Protein AF-A0A2J6JB89-F1 (afdb_monomer_lite)

Radius of gyration: 25.72 Å; chains: 1; bounding box: 44×44×99 Å

Structure (mmCIF, N/CA/C/O backbone):
data_AF-A0A2J6JB89-F1
#
_entry.id   AF-A0A2J6JB89-F1
#
loop_
_atom_site.group_PDB
_atom_site.id
_atom_site.type_symbol
_atom_site.label_atom_id
_atom_site.label_alt_id
_atom_site.label_comp_id
_atom_site.label_asym_id
_atom_site.label_entity_id
_atom_site.label_seq_id
_atom_site.pdbx_PDB_ins_code
_atom_site.Cartn_x
_atom_site.Cartn_y
_atom_site.Cartn_z
_atom_site.occupancy
_atom_site.B_iso_or_equiv
_atom_site.auth_seq_id
_atom_site.auth_comp_id
_atom_site.auth_asym_id
_atom_site.auth_atom_id
_atom_site.pdbx_PDB_model_num
ATOM 1 N N . MET A 1 1 ? -23.527 8.565 82.692 1.00 43.50 1 MET A N 1
ATOM 2 C CA . MET A 1 1 ? -24.378 8.962 81.546 1.00 43.50 1 MET A CA 1
ATOM 3 C C . MET A 1 1 ? -23.578 8.776 80.261 1.00 43.50 1 MET A C 1
ATOM 5 O O . MET A 1 1 ? -22.418 9.156 80.230 1.00 43.50 1 MET A O 1
ATOM 9 N N . ARG A 1 2 ? -24.158 8.087 79.268 1.00 38.59 2 ARG A N 1
ATOM 10 C CA . ARG A 1 2 ? -23.516 7.632 78.019 1.00 38.59 2 ARG A CA 1
ATOM 11 C C . ARG A 1 2 ? -23.224 8.801 77.065 1.00 38.59 2 ARG A C 1
ATOM 13 O O . ARG A 1 2 ? -24.160 9.485 76.669 1.00 38.59 2 ARG A O 1
ATOM 20 N N . PHE A 1 3 ? -21.976 8.949 76.624 1.00 41.59 3 PHE A N 1
ATOM 21 C CA . PHE A 1 3 ? -21.633 9.698 75.409 1.00 41.59 3 PHE A CA 1
ATOM 22 C C . PHE A 1 3 ? -21.836 8.788 74.186 1.00 41.59 3 PHE A C 1
ATOM 24 O O . PHE A 1 3 ? -21.334 7.665 74.163 1.00 41.59 3 PHE A O 1
ATOM 31 N N . ARG A 1 4 ? -22.594 9.244 73.180 1.00 41.22 4 ARG A N 1
ATOM 32 C CA . ARG A 1 4 ? -22.685 8.588 71.862 1.00 41.22 4 ARG A CA 1
ATOM 33 C C . ARG A 1 4 ? -21.705 9.287 70.916 1.00 41.22 4 ARG A C 1
ATOM 35 O O . ARG A 1 4 ? -21.778 10.513 70.834 1.00 41.22 4 ARG A O 1
ATOM 42 N N . PRO A 1 5 ? -20.837 8.573 70.182 1.00 41.75 5 PRO A N 1
ATOM 43 C CA . PRO A 1 5 ? -20.098 9.195 69.100 1.00 41.75 5 PRO A CA 1
ATOM 44 C C . PRO A 1 5 ? -21.036 9.368 67.900 1.00 41.75 5 PRO A C 1
ATOM 46 O O . PRO A 1 5 ? -21.748 8.443 67.503 1.00 41.75 5 PRO A O 1
ATOM 49 N N . VAL A 1 6 ? -21.057 10.576 67.344 1.00 52.16 6 VAL A N 1
ATOM 50 C CA . VAL A 1 6 ? -21.658 10.861 66.040 1.00 52.16 6 VAL A CA 1
ATOM 51 C C . VAL A 1 6 ? -20.657 10.395 64.986 1.00 52.16 6 VAL A C 1
ATOM 53 O O . VAL A 1 6 ? -19.554 10.928 64.900 1.00 52.16 6 VAL A O 1
ATOM 56 N N . PHE A 1 7 ? -21.027 9.389 64.196 1.00 47.00 7 PHE A N 1
ATOM 57 C CA . PHE A 1 7 ? -20.280 9.011 62.999 1.00 47.00 7 PHE A CA 1
ATOM 58 C C . PHE A 1 7 ? -20.548 10.047 61.898 1.00 47.00 7 PHE A C 1
ATOM 60 O O . PHE A 1 7 ? -21.617 10.052 61.292 1.00 47.00 7 PHE A O 1
ATOM 67 N N . LEU A 1 8 ? -19.573 10.919 61.625 1.00 53.31 8 LEU A N 1
ATOM 68 C CA . LEU A 1 8 ? -19.458 11.604 60.337 1.00 53.31 8 LEU A CA 1
ATOM 69 C C . LEU A 1 8 ? -18.617 10.719 59.408 1.00 53.31 8 LEU A C 1
ATOM 71 O O . LEU A 1 8 ? -17.393 10.740 59.468 1.00 53.31 8 LEU A O 1
ATOM 75 N N . SER A 1 9 ? -19.260 9.938 58.542 1.00 54.97 9 SER A N 1
ATOM 76 C CA . SER A 1 9 ? -18.557 9.174 57.498 1.00 54.97 9 SER A CA 1
ATOM 77 C C . SER A 1 9 ? -19.343 9.109 56.185 1.00 54.97 9 SER A C 1
ATOM 79 O O . SER A 1 9 ? -19.436 8.056 55.566 1.00 54.97 9 SER A O 1
ATOM 81 N N . ALA A 1 10 ? -19.929 10.230 55.755 1.00 53.25 10 ALA A N 1
ATOM 82 C CA . ALA A 1 10 ? -20.624 10.317 54.463 1.00 53.25 10 ALA A CA 1
ATOM 83 C C . ALA A 1 10 ? -19.811 11.034 53.359 1.00 53.25 10 ALA A C 1
ATOM 85 O O . ALA A 1 10 ? -20.134 10.903 52.184 1.00 53.25 10 ALA A O 1
ATOM 86 N N . GLY A 1 11 ? -18.745 11.773 53.700 1.00 50.66 11 GLY A N 1
ATOM 87 C CA . GLY A 1 11 ? -18.043 12.646 52.741 1.00 50.66 11 GLY A CA 1
ATOM 88 C C . GLY A 1 11 ? -16.982 11.970 51.861 1.00 50.66 11 GLY A C 1
ATOM 89 O O . GLY A 1 11 ? -16.756 12.401 50.734 1.00 50.66 11 GLY A O 1
ATOM 90 N N . ALA A 1 12 ? -16.340 10.900 52.339 1.00 53.84 12 ALA A N 1
ATOM 91 C CA . ALA A 1 12 ? -15.197 10.293 51.644 1.00 53.84 12 ALA A CA 1
ATOM 92 C C . ALA A 1 12 ? -15.599 9.394 50.457 1.00 53.84 12 ALA A C 1
ATOM 94 O O . ALA A 1 12 ? -14.854 9.286 49.486 1.00 53.84 12 ALA A O 1
ATOM 95 N N . GLY A 1 13 ? -16.788 8.780 50.502 1.00 51.56 13 GLY A N 1
ATOM 96 C CA . GLY A 1 13 ? -17.263 7.884 49.440 1.00 51.56 13 GLY A CA 1
ATOM 97 C C . GLY A 1 13 ? -17.644 8.615 48.150 1.00 51.56 13 GLY A C 1
ATOM 98 O O . GLY A 1 13 ? -17.376 8.119 47.060 1.00 51.56 13 GLY A O 1
ATOM 99 N N . LEU A 1 14 ? -18.212 9.821 48.262 1.00 53.75 14 LEU A N 1
ATOM 100 C CA . LEU A 1 14 ? -18.663 10.606 47.108 1.00 53.75 14 LEU A CA 1
ATOM 101 C C . LEU A 1 14 ? -17.482 11.195 46.318 1.00 53.75 14 LEU A C 1
ATOM 103 O O . LEU A 1 14 ? -17.494 11.190 45.091 1.00 53.75 14 LEU A O 1
ATOM 107 N N . LEU A 1 15 ? -16.431 11.637 47.016 1.00 54.22 15 LEU A N 1
ATOM 108 C CA . LEU A 1 15 ? -15.194 12.126 46.399 1.00 54.22 15 LEU A CA 1
ATOM 109 C C . LEU A 1 15 ? -14.398 11.000 45.723 1.00 54.22 15 LEU A C 1
ATOM 111 O O . LEU A 1 15 ? -13.872 11.212 44.636 1.00 54.22 15 LEU A O 1
ATOM 115 N N . ALA A 1 16 ? -14.360 9.797 46.307 1.00 54.88 16 ALA A N 1
ATOM 116 C CA . ALA A 1 16 ? -13.713 8.634 45.693 1.00 54.88 16 ALA A CA 1
ATOM 117 C C . ALA A 1 16 ? -14.452 8.134 44.433 1.00 54.88 16 ALA A C 1
ATOM 119 O O . ALA A 1 16 ? -13.808 7.779 43.447 1.00 54.88 16 ALA A O 1
ATOM 120 N N . LEU A 1 17 ? -15.792 8.168 44.430 1.00 53.75 17 LEU A N 1
ATOM 121 C CA . LEU A 1 17 ? -16.614 7.845 43.254 1.00 53.75 17 LEU A CA 1
ATOM 122 C C . LEU A 1 17 ? -16.445 8.873 42.126 1.00 53.75 17 LEU A C 1
ATOM 124 O O . LEU A 1 17 ? -16.346 8.490 40.962 1.00 53.75 17 LEU A O 1
ATOM 128 N N . LEU A 1 18 ? -16.345 10.163 42.459 1.00 54.06 18 LEU A N 1
ATOM 129 C CA . LEU A 1 18 ? -16.055 11.217 41.482 1.00 54.06 18 LEU A CA 1
ATOM 130 C C . LEU A 1 18 ? -14.631 11.103 40.908 1.00 54.06 18 LEU A C 1
ATOM 132 O O . LEU A 1 18 ? -14.436 11.390 39.732 1.00 54.06 18 LEU A O 1
ATOM 136 N N . PHE A 1 19 ? -13.657 10.623 41.690 1.00 52.22 19 PHE A N 1
ATOM 137 C CA . PHE A 1 19 ? -12.281 10.390 41.227 1.00 52.22 19 PHE A CA 1
ATOM 138 C C . PHE A 1 19 ? -12.137 9.145 40.332 1.00 52.22 19 PHE A C 1
ATOM 140 O O . PHE A 1 19 ? -11.305 9.121 39.430 1.00 52.22 19 PHE A O 1
ATOM 147 N N . TRP A 1 20 ? -12.951 8.107 40.545 1.00 53.72 20 TRP A N 1
ATOM 148 C CA . TRP A 1 20 ? -13.012 6.948 39.643 1.00 53.72 20 TRP A CA 1
ATOM 149 C C . TRP A 1 20 ? -13.778 7.250 38.349 1.00 53.72 20 TRP A C 1
ATOM 151 O O . TRP A 1 20 ? -13.423 6.733 37.291 1.00 53.72 20 TRP A O 1
ATOM 161 N N . ALA A 1 21 ? -14.783 8.129 38.404 1.00 50.59 21 ALA A N 1
ATOM 162 C CA . ALA A 1 21 ? -15.533 8.554 37.225 1.00 50.59 21 ALA A CA 1
ATOM 163 C C . ALA A 1 21 ? -14.693 9.397 36.245 1.00 50.59 21 ALA A C 1
ATOM 165 O O . ALA A 1 21 ? -14.927 9.335 35.040 1.00 50.59 21 ALA A O 1
ATOM 166 N N . THR A 1 22 ? -13.691 10.146 36.723 1.00 51.06 22 THR A N 1
ATOM 167 C CA . THR A 1 22 ? -12.813 10.965 35.865 1.00 51.06 22 THR A CA 1
ATOM 168 C C . THR A 1 22 ? -11.673 10.179 35.213 1.00 51.06 22 THR A C 1
ATOM 170 O O . THR A 1 22 ? -11.204 10.570 34.148 1.00 51.06 22 THR A O 1
ATOM 173 N N . LEU A 1 23 ? -11.252 9.047 35.790 1.00 50.09 23 LEU A N 1
ATOM 174 C CA . LEU A 1 23 ? -10.254 8.146 35.190 1.00 50.09 23 LEU A CA 1
ATOM 175 C C . LEU A 1 23 ? -10.839 7.242 34.091 1.00 50.09 23 LEU A C 1
ATOM 177 O O . LEU A 1 23 ? -10.094 6.717 33.267 1.00 50.09 23 LEU A O 1
ATOM 181 N N . ALA A 1 24 ? -12.162 7.072 34.052 1.00 52.06 24 ALA A N 1
ATOM 182 C CA . ALA A 1 24 ? -12.837 6.134 33.156 1.00 52.06 24 ALA A CA 1
ATOM 183 C C . ALA A 1 24 ? -13.149 6.685 31.750 1.00 52.06 24 ALA A C 1
ATOM 185 O O . ALA A 1 24 ? -13.781 5.988 30.960 1.00 52.06 24 ALA A O 1
ATOM 186 N N . PHE A 1 25 ? -12.730 7.908 31.407 1.00 50.50 25 PHE A N 1
ATOM 187 C CA . PHE A 1 25 ? -13.089 8.516 30.120 1.00 50.50 25 PHE A CA 1
ATOM 188 C C . PHE A 1 25 ? -11.959 9.327 29.477 1.00 50.50 25 PHE A C 1
ATOM 190 O O . PHE A 1 25 ? -12.177 10.393 28.912 1.00 50.50 25 PHE A O 1
ATOM 197 N N . ALA A 1 26 ? -10.742 8.786 29.459 1.00 53.00 26 ALA A N 1
ATOM 198 C CA . ALA A 1 26 ? -9.871 9.058 28.319 1.00 53.00 26 ALA A CA 1
ATOM 199 C C . ALA A 1 26 ? -10.351 8.171 27.160 1.00 53.00 26 ALA A C 1
ATOM 201 O O . ALA A 1 26 ? -9.738 7.152 26.847 1.00 53.00 26 ALA A O 1
ATOM 202 N N . ALA A 1 27 ? -11.500 8.506 26.563 1.00 56.59 27 ALA A N 1
ATOM 203 C CA . ALA A 1 27 ? -11.839 7.948 25.263 1.00 56.59 27 ALA A CA 1
ATOM 204 C C . ALA A 1 27 ? -10.676 8.321 24.339 1.00 56.59 27 ALA A C 1
ATOM 206 O O . ALA A 1 27 ? -10.422 9.508 24.127 1.00 56.59 27 ALA A O 1
ATOM 207 N N . ALA A 1 28 ? -9.910 7.323 23.888 1.00 62.38 28 ALA A N 1
ATOM 208 C CA . ALA A 1 28 ? -8.820 7.560 22.956 1.00 62.38 28 ALA A CA 1
ATOM 209 C C . ALA A 1 28 ? -9.386 8.374 21.789 1.00 62.38 28 ALA A C 1
ATOM 211 O O . ALA A 1 28 ? -10.411 7.996 21.214 1.00 62.38 28 ALA A O 1
ATOM 212 N N . VAL A 1 29 ? -8.763 9.518 21.501 1.00 67.31 29 VAL A N 1
ATOM 213 C CA . VAL A 1 29 ? -9.166 10.361 20.375 1.00 67.31 29 VAL A CA 1
ATOM 214 C C . VAL A 1 29 ? -9.205 9.464 19.134 1.00 67.31 29 VAL A C 1
ATOM 216 O O . VAL A 1 29 ? -8.254 8.702 18.936 1.00 67.31 29 VAL A O 1
ATOM 219 N N . PRO A 1 30 ? -10.284 9.491 18.328 1.00 77.31 30 PRO A N 1
ATOM 220 C CA . PRO A 1 30 ? -10.353 8.699 17.111 1.00 77.31 30 PRO A CA 1
ATOM 221 C C . PRO A 1 30 ? -9.126 8.996 16.248 1.00 77.31 30 PRO A C 1
ATOM 223 O O . PRO A 1 30 ? -8.957 10.111 15.758 1.00 77.31 30 PRO A O 1
ATOM 226 N N . GLN A 1 31 ? -8.252 8.006 16.111 1.00 88.56 31 GLN A N 1
ATOM 227 C CA . GLN A 1 31 ? -6.991 8.119 15.393 1.00 88.56 31 GLN A CA 1
ATOM 228 C C . GLN A 1 31 ? -6.834 6.918 14.469 1.00 88.56 31 GLN A C 1
ATOM 230 O O . GLN A 1 31 ? -7.261 5.808 14.797 1.00 88.56 31 GLN A O 1
ATOM 235 N N . ALA A 1 32 ? -6.192 7.149 13.332 1.00 95.00 32 ALA A N 1
ATOM 236 C CA . ALA A 1 32 ? -5.719 6.101 12.450 1.00 95.00 32 ALA A CA 1
ATOM 237 C C . ALA A 1 32 ? -4.196 6.164 12.384 1.00 95.00 32 ALA A C 1
ATOM 239 O O . ALA A 1 32 ? -3.631 7.243 12.214 1.00 95.00 32 ALA A O 1
ATOM 240 N N . ASN A 1 33 ? -3.545 5.009 12.491 1.00 96.81 33 ASN A N 1
ATOM 241 C CA . ASN A 1 33 ? -2.124 4.898 12.182 1.00 96.81 33 ASN A CA 1
ATOM 242 C C . ASN A 1 33 ? -1.976 4.507 10.708 1.00 96.81 33 ASN A C 1
ATOM 244 O O . ASN A 1 33 ? -2.622 3.560 10.259 1.00 96.81 33 ASN A O 1
ATOM 248 N N . VAL A 1 34 ? -1.134 5.221 9.965 1.00 98.12 34 VAL A N 1
ATOM 249 C CA . VAL A 1 34 ? -0.876 4.954 8.544 1.00 98.12 34 VAL A CA 1
ATOM 250 C C . VAL A 1 34 ? 0.560 4.462 8.405 1.00 98.12 34 VAL A C 1
ATOM 252 O O . VAL A 1 34 ? 1.490 5.168 8.793 1.00 98.12 34 VAL A O 1
ATOM 255 N N . PHE A 1 35 ? 0.736 3.248 7.891 1.00 98.25 35 PHE A N 1
ATOM 256 C CA . PHE A 1 35 ? 2.049 2.651 7.653 1.00 98.25 35 PHE A CA 1
ATOM 257 C C . PHE A 1 35 ? 2.385 2.708 6.171 1.00 98.25 35 PHE A C 1
ATOM 259 O O . PHE A 1 35 ? 1.584 2.253 5.362 1.00 98.25 35 PHE A O 1
ATOM 266 N N . ALA A 1 36 ? 3.580 3.200 5.846 1.00 98.06 36 ALA A N 1
ATOM 267 C CA . ALA A 1 36 ? 4.082 3.262 4.481 1.00 98.06 36 ALA A CA 1
ATOM 268 C C . ALA A 1 36 ? 5.163 2.201 4.245 1.00 98.06 36 ALA A C 1
ATOM 270 O O . ALA A 1 36 ? 6.146 2.115 4.985 1.00 98.06 36 ALA A O 1
ATOM 271 N N . TYR A 1 37 ? 4.984 1.414 3.188 1.00 98.44 37 TYR A N 1
ATOM 272 C CA . TYR A 1 37 ? 5.920 0.398 2.713 1.00 98.44 37 TYR A CA 1
ATOM 273 C C . TYR A 1 37 ? 6.321 0.684 1.267 1.00 98.44 37 TYR A C 1
ATOM 275 O O . TYR A 1 37 ? 5.685 1.479 0.585 1.00 98.44 37 TYR A O 1
ATOM 283 N N . HIS A 1 38 ? 7.388 0.043 0.791 1.00 97.81 38 HIS A N 1
ATOM 284 C CA . HIS A 1 38 ? 7.830 0.163 -0.604 1.00 97.81 38 HIS A CA 1
ATOM 285 C C . HIS A 1 38 ? 8.100 -1.229 -1.192 1.00 97.81 38 HIS A C 1
ATOM 287 O O . HIS A 1 38 ? 7.401 -1.677 -2.097 1.00 97.81 38 HIS A O 1
ATOM 293 N N . ARG A 1 39 ? 9.094 -1.959 -0.662 1.00 98.12 39 ARG A N 1
ATOM 294 C CA . ARG A 1 39 ? 9.485 -3.294 -1.155 1.00 98.12 39 ARG A CA 1
ATOM 295 C C . ARG A 1 39 ? 9.295 -4.386 -0.109 1.00 98.12 39 ARG A C 1
ATOM 297 O O . ARG A 1 39 ? 9.408 -4.136 1.089 1.00 98.12 39 ARG A O 1
ATOM 304 N N . PHE A 1 40 ? 9.083 -5.609 -0.592 1.00 98.19 40 PHE A N 1
ATOM 305 C CA . PHE A 1 40 ? 8.846 -6.794 0.231 1.00 98.19 40 PHE A CA 1
ATOM 306 C C . PHE A 1 40 ? 9.793 -7.930 -0.166 1.00 98.19 40 PHE A C 1
ATOM 308 O O . PHE A 1 40 ? 9.756 -8.415 -1.296 1.00 98.19 40 PHE A O 1
ATOM 315 N N . GLY A 1 41 ? 10.648 -8.365 0.758 1.00 97.00 41 GLY A N 1
ATOM 316 C CA . GLY A 1 41 ? 11.593 -9.465 0.535 1.00 97.00 41 GLY A CA 1
ATOM 317 C C . GLY A 1 41 ? 12.723 -9.167 -0.460 1.00 97.00 41 GLY A C 1
ATOM 318 O O . GLY A 1 41 ? 13.407 -10.087 -0.900 1.00 97.00 41 GLY A O 1
ATOM 319 N N . ASP A 1 42 ? 12.954 -7.904 -0.814 1.00 94.38 42 ASP A N 1
ATOM 320 C CA . ASP A 1 42 ? 14.005 -7.477 -1.734 1.00 94.38 42 ASP A CA 1
ATOM 321 C C . ASP A 1 42 ? 15.245 -6.973 -0.979 1.00 94.38 42 ASP A C 1
ATOM 323 O O . ASP A 1 42 ? 15.483 -5.771 -0.829 1.00 94.38 42 ASP A O 1
ATOM 327 N N . ALA A 1 43 ? 16.067 -7.915 -0.509 1.00 92.12 43 ALA A N 1
ATOM 328 C CA . ALA A 1 43 ? 17.259 -7.638 0.301 1.00 92.12 43 ALA A CA 1
ATOM 329 C C . ALA A 1 43 ? 18.326 -6.769 -0.400 1.00 92.12 43 ALA A C 1
ATOM 331 O O . ALA A 1 43 ? 19.253 -6.291 0.251 1.00 92.12 43 ALA A O 1
ATOM 332 N N . ARG A 1 44 ? 18.205 -6.534 -1.714 1.00 93.31 44 ARG A N 1
ATOM 333 C CA . ARG A 1 44 ? 19.101 -5.642 -2.468 1.00 93.31 44 ARG A CA 1
ATOM 334 C C . ARG A 1 44 ? 18.911 -4.168 -2.090 1.00 93.31 44 ARG A C 1
ATOM 336 O O . ARG A 1 44 ? 19.824 -3.379 -2.311 1.00 93.31 44 ARG A O 1
ATOM 343 N N . TYR A 1 45 ? 17.754 -3.804 -1.527 1.00 92.62 45 TYR A N 1
ATOM 344 C CA . TYR A 1 45 ? 17.376 -2.425 -1.192 1.00 92.62 45 TYR A CA 1
ATOM 345 C C . TYR A 1 45 ? 16.956 -2.293 0.284 1.00 92.62 45 TYR A C 1
ATOM 347 O O . TYR A 1 45 ? 15.792 -2.032 0.575 1.00 92.62 45 TYR A O 1
ATOM 355 N N . PRO A 1 46 ? 17.877 -2.474 1.246 1.00 89.88 46 PRO A N 1
ATOM 356 C CA . PRO A 1 46 ? 17.532 -2.628 2.662 1.00 89.88 46 PRO A CA 1
ATOM 357 C C . PRO A 1 46 ? 16.868 -1.399 3.302 1.00 89.88 46 PRO A C 1
ATOM 359 O O . PRO A 1 46 ? 16.114 -1.556 4.253 1.00 89.88 46 PRO A O 1
ATOM 362 N N . SER A 1 47 ? 17.117 -0.186 2.799 1.00 92.06 47 SER A N 1
ATOM 363 C CA . SER A 1 47 ? 16.543 1.047 3.358 1.00 92.06 47 SER A CA 1
ATOM 364 C C . SER A 1 47 ? 15.054 1.235 3.057 1.00 92.06 47 SER A C 1
ATOM 366 O O . SER A 1 47 ? 14.384 1.962 3.781 1.00 92.06 47 SER A O 1
ATOM 368 N N . THR A 1 48 ? 14.536 0.596 2.005 1.00 93.94 48 THR A N 1
ATOM 369 C CA . THR A 1 48 ? 13.133 0.703 1.563 1.00 93.94 48 THR A CA 1
ATOM 370 C C . THR A 1 48 ? 12.475 -0.671 1.438 1.00 93.94 48 THR A C 1
ATOM 372 O O . THR A 1 48 ? 11.543 -0.869 0.658 1.00 93.94 48 THR A O 1
ATOM 375 N N . ASN A 1 49 ? 12.963 -1.647 2.203 1.00 97.31 49 ASN A N 1
ATOM 376 C CA . ASN A 1 49 ? 12.493 -3.023 2.156 1.00 97.31 49 ASN A CA 1
ATOM 377 C C . ASN A 1 49 ? 12.104 -3.542 3.540 1.00 97.31 49 ASN A C 1
ATOM 379 O O . ASN A 1 49 ? 12.795 -3.294 4.524 1.00 97.31 49 ASN A O 1
ATOM 383 N N . ILE A 1 50 ? 11.054 -4.361 3.581 1.00 98.12 50 ILE A N 1
ATOM 384 C CA . ILE A 1 50 ? 10.703 -5.184 4.737 1.00 98.12 50 ILE A CA 1
ATOM 385 C C . ILE A 1 50 ? 10.883 -6.674 4.414 1.00 98.12 50 ILE A C 1
ATOM 387 O O . ILE A 1 50 ? 10.604 -7.124 3.301 1.00 98.12 50 ILE A O 1
ATOM 391 N N . GLY A 1 51 ? 11.377 -7.457 5.378 1.00 98.19 51 GLY A N 1
ATOM 392 C CA . GLY A 1 51 ? 11.387 -8.921 5.282 1.00 98.19 51 GLY A CA 1
ATOM 393 C C . GLY A 1 51 ? 9.961 -9.478 5.265 1.00 98.19 51 GLY A C 1
ATOM 394 O O . GLY A 1 51 ? 9.081 -8.935 5.928 1.00 98.19 51 GLY A O 1
ATOM 395 N N . LEU A 1 52 ? 9.709 -10.542 4.497 1.00 98.38 52 LEU A N 1
ATOM 396 C CA . LEU A 1 52 ? 8.362 -11.125 4.404 1.00 98.38 52 LEU A CA 1
ATOM 397 C C . LEU A 1 52 ? 7.897 -11.729 5.734 1.00 98.38 52 LEU A C 1
ATOM 399 O O . LEU A 1 52 ? 6.729 -11.603 6.078 1.00 98.38 52 LEU A O 1
ATOM 403 N N . ASP A 1 53 ? 8.820 -12.311 6.493 1.00 98.31 53 ASP A N 1
ATOM 404 C CA . ASP A 1 53 ? 8.622 -12.815 7.853 1.00 98.31 53 ASP A CA 1
ATOM 405 C C . ASP A 1 53 ? 8.255 -11.693 8.838 1.00 98.31 53 ASP A C 1
ATOM 407 O O . ASP A 1 53 ? 7.339 -11.828 9.654 1.00 98.31 53 ASP A O 1
ATOM 411 N N . VAL A 1 54 ? 8.931 -10.547 8.728 1.00 98.38 54 VAL A N 1
ATOM 412 C CA . VAL A 1 54 ? 8.639 -9.364 9.545 1.00 98.38 54 VAL A CA 1
ATOM 413 C C . VAL A 1 54 ? 7.280 -8.779 9.171 1.00 98.38 54 VAL A C 1
ATOM 415 O O . VAL A 1 54 ? 6.491 -8.457 10.057 1.00 98.38 54 VAL A O 1
ATOM 418 N N . PHE A 1 55 ? 6.977 -8.663 7.876 1.00 98.62 55 PHE A N 1
ATOM 419 C CA . PHE A 1 55 ? 5.682 -8.170 7.417 1.00 98.62 55 PHE A CA 1
ATOM 420 C C . PHE A 1 55 ? 4.542 -9.099 7.853 1.00 98.62 55 PHE A C 1
ATOM 422 O O . PHE A 1 55 ? 3.564 -8.632 8.425 1.00 98.62 55 PHE A O 1
ATOM 429 N N . GLU A 1 56 ? 4.692 -10.414 7.688 1.00 98.81 56 GLU A N 1
ATOM 430 C CA . GLU A 1 56 ? 3.742 -11.413 8.194 1.00 98.81 56 GLU A CA 1
ATOM 431 C C . GLU A 1 56 ? 3.519 -11.272 9.706 1.00 98.81 56 GLU A C 1
ATOM 433 O O . GLU A 1 56 ? 2.373 -11.265 10.156 1.00 98.81 56 GLU A O 1
ATOM 438 N N . SER A 1 57 ? 4.590 -11.073 10.479 1.00 98.75 57 SER A N 1
ATOM 439 C CA . SER A 1 57 ? 4.503 -10.843 11.926 1.00 98.75 57 SER A CA 1
ATOM 440 C C . SER A 1 57 ? 3.753 -9.550 12.271 1.00 98.75 57 SER A C 1
ATOM 442 O O . SER A 1 57 ? 3.002 -9.516 13.245 1.00 98.75 57 SER A O 1
ATOM 444 N N . GLN A 1 58 ? 3.904 -8.489 11.469 1.00 98.62 58 GLN A N 1
ATOM 445 C CA . GLN A 1 58 ? 3.130 -7.254 11.633 1.00 98.62 58 GLN A CA 1
ATOM 446 C C . GLN A 1 58 ? 1.642 -7.484 11.358 1.00 98.62 58 GLN A C 1
ATOM 448 O O . GLN A 1 58 ? 0.810 -7.041 12.147 1.00 98.62 58 GLN A O 1
ATOM 453 N N . LEU A 1 59 ? 1.291 -8.208 10.291 1.00 98.75 59 LEU A N 1
ATOM 454 C CA . LEU A 1 59 ? -0.108 -8.535 10.000 1.00 98.75 59 LEU A CA 1
ATOM 455 C C . LEU A 1 59 ? -0.718 -9.413 11.101 1.00 98.75 59 LEU A C 1
ATOM 457 O O . LEU A 1 59 ? -1.841 -9.156 11.531 1.00 98.75 59 LEU A O 1
ATOM 461 N N . GLN A 1 60 ? 0.037 -10.386 11.616 1.00 98.75 60 GLN A N 1
ATOM 462 C CA . GLN A 1 60 ? -0.392 -11.207 12.748 1.00 98.75 60 GLN A CA 1
ATOM 463 C C . GLN A 1 60 ? -0.623 -10.361 14.005 1.00 98.75 60 GLN A C 1
ATOM 465 O O . GLN A 1 60 ? -1.636 -10.521 14.677 1.00 98.75 60 GLN A O 1
ATOM 470 N N . TYR A 1 61 ? 0.262 -9.405 14.292 1.00 98.56 61 TYR A N 1
ATOM 471 C CA . TYR A 1 61 ? 0.082 -8.482 15.412 1.00 98.56 61 TYR A CA 1
ATOM 472 C C . TYR A 1 61 ? -1.199 -7.643 15.276 1.00 98.56 61 TYR A C 1
ATOM 474 O O . TYR A 1 61 ? -1.928 -7.457 16.254 1.00 98.56 61 TYR A O 1
ATOM 482 N N . LEU A 1 62 ? -1.506 -7.154 14.068 1.00 98.38 62 LEU A N 1
ATOM 483 C CA . LEU A 1 62 ? -2.763 -6.445 13.806 1.00 98.38 62 LEU A CA 1
ATOM 484 C C . LEU A 1 62 ? -3.980 -7.356 14.027 1.00 98.38 62 LEU A C 1
ATOM 486 O O . 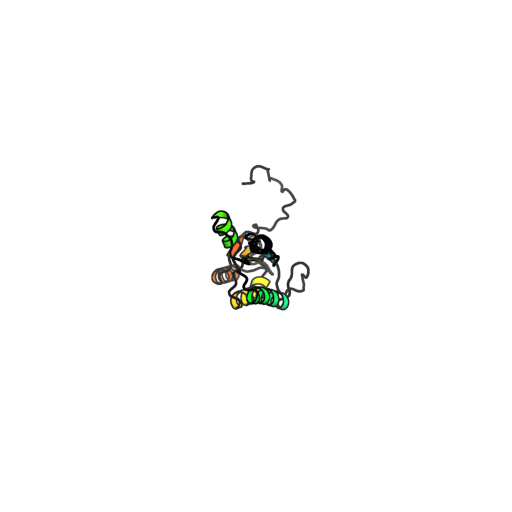LEU A 1 62 ? -4.981 -6.916 14.598 1.00 98.38 62 LEU A O 1
ATOM 490 N N . HIS A 1 63 ? -3.871 -8.621 13.626 1.00 98.12 63 HIS A N 1
ATOM 491 C CA . HIS A 1 63 ? -4.919 -9.622 13.792 1.00 98.12 63 HIS A CA 1
ATOM 492 C C . HIS A 1 63 ? -5.189 -9.916 15.268 1.00 98.12 63 HIS A C 1
ATOM 494 O O . HIS A 1 63 ? -6.300 -9.693 15.746 1.00 98.12 63 HIS A O 1
ATOM 500 N N . ASP A 1 64 ? -4.157 -10.314 16.011 1.00 98.31 64 ASP A N 1
ATOM 501 C CA . ASP A 1 64 ? -4.254 -10.667 17.432 1.00 98.31 64 ASP A CA 1
ATOM 502 C C . ASP A 1 64 ? -4.671 -9.465 18.292 1.00 98.31 64 ASP A C 1
ATOM 504 O O . ASP A 1 64 ? -5.347 -9.596 19.315 1.00 98.31 64 ASP A O 1
ATOM 508 N N . GLY A 1 65 ? -4.283 -8.263 17.861 1.00 96.94 65 GLY A N 1
ATOM 509 C CA . GLY A 1 65 ? -4.633 -7.004 18.496 1.00 96.94 65 GLY A CA 1
ATOM 510 C C . GLY A 1 65 ? -6.035 -6.484 18.168 1.00 96.94 65 GLY A C 1
ATOM 511 O O . GLY A 1 65 ? -6.368 -5.393 18.635 1.00 96.94 65 GLY A O 1
ATOM 512 N N . ASN A 1 66 ? -6.859 -7.203 17.397 1.00 95.44 66 ASN A N 1
ATOM 513 C CA . ASN A 1 66 ? -8.185 -6.751 16.950 1.00 95.44 66 ASN A CA 1
ATOM 514 C C . ASN A 1 66 ? -8.153 -5.341 16.325 1.00 95.44 66 ASN A C 1
ATOM 516 O O . ASN A 1 66 ? -8.989 -4.486 16.638 1.00 95.44 66 ASN A O 1
ATOM 520 N N . TYR A 1 67 ? -7.144 -5.062 15.498 1.00 97.38 67 TYR A N 1
ATOM 521 C CA . TYR A 1 67 ? -7.071 -3.810 14.750 1.00 97.38 67 TYR A CA 1
ATOM 522 C C . TYR A 1 67 ? -8.079 -3.816 13.599 1.00 97.38 67 TYR A C 1
ATOM 524 O O . TYR A 1 67 ? -8.335 -4.849 12.980 1.00 97.38 67 TYR A O 1
ATOM 532 N N . THR A 1 68 ? -8.626 -2.641 13.284 1.00 97.38 68 THR A N 1
ATOM 533 C CA . THR A 1 68 ? -9.498 -2.475 12.115 1.00 97.38 68 THR A CA 1
ATOM 534 C C . THR A 1 68 ? -8.669 -1.929 10.962 1.00 97.38 68 THR A C 1
ATOM 536 O O . THR A 1 68 ? -8.322 -0.747 10.954 1.00 97.38 68 THR A O 1
ATOM 539 N N . VAL A 1 69 ? -8.337 -2.790 10.000 1.00 98.19 69 VAL A N 1
ATOM 540 C CA . VAL A 1 69 ? -7.571 -2.395 8.812 1.00 98.19 69 VAL A CA 1
ATOM 541 C C . VAL A 1 69 ? -8.524 -1.870 7.739 1.00 98.19 69 VAL A C 1
ATOM 543 O O . VAL A 1 69 ? -9.472 -2.556 7.362 1.00 98.19 69 VAL A O 1
ATOM 546 N N . LEU A 1 70 ? -8.281 -0.650 7.265 1.00 98.25 70 LEU A N 1
ATOM 547 C CA . LEU A 1 70 ? -9.059 0.035 6.229 1.00 98.25 70 LEU A CA 1
ATOM 548 C C . LEU A 1 70 ? -8.127 0.496 5.101 1.00 98.25 70 LEU A C 1
ATOM 550 O O . LEU A 1 70 ? -6.939 0.727 5.338 1.00 98.25 70 LEU A O 1
ATOM 554 N N . SER A 1 71 ? -8.661 0.683 3.889 1.00 98.38 71 SER A N 1
ATOM 555 C CA . SER A 1 71 ? -7.934 1.458 2.877 1.00 98.38 71 SER A CA 1
ATOM 556 C C . SER A 1 71 ? -7.777 2.904 3.353 1.00 98.38 71 SER A C 1
ATOM 558 O O . SER A 1 71 ? -8.583 3.412 4.145 1.00 98.38 71 SER A O 1
ATOM 560 N N . LEU A 1 72 ? -6.740 3.590 2.876 1.00 98.31 72 LEU A N 1
ATOM 561 C CA . LEU A 1 72 ? -6.554 4.997 3.207 1.00 98.31 72 LEU A CA 1
ATOM 562 C C . LEU A 1 72 ? -7.729 5.845 2.698 1.00 98.31 72 LEU A C 1
ATOM 564 O O . LEU A 1 72 ? -8.191 6.728 3.424 1.00 98.31 72 LEU A O 1
ATOM 568 N N . GLY A 1 73 ? -8.257 5.556 1.505 1.00 97.88 73 GLY A N 1
ATOM 569 C CA . GLY A 1 73 ? -9.428 6.242 0.963 1.00 97.88 73 GLY A CA 1
ATOM 570 C C . GLY A 1 73 ? -10.663 6.111 1.854 1.00 97.88 73 GLY A C 1
ATOM 571 O O . GLY A 1 73 ? -11.359 7.100 2.079 1.00 97.88 73 GLY A O 1
ATOM 572 N N . GLU A 1 74 ? -10.901 4.942 2.454 1.00 97.88 74 GLU A N 1
ATOM 573 C CA . GLU A 1 74 ? -12.002 4.745 3.405 1.00 97.88 74 GLU A CA 1
ATOM 574 C C . GLU A 1 74 ? -11.819 5.576 4.685 1.00 97.88 74 GLU A C 1
ATOM 576 O O . GLU A 1 74 ? -12.779 6.166 5.190 1.00 97.88 74 GLU A O 1
ATOM 581 N N . ILE A 1 75 ? -10.590 5.674 5.199 1.00 97.50 75 ILE A N 1
ATOM 582 C CA . ILE A 1 75 ? -10.273 6.537 6.348 1.00 97.50 75 ILE A CA 1
ATOM 583 C C . ILE A 1 75 ? -10.552 8.002 6.001 1.00 97.50 75 ILE A C 1
ATOM 585 O O . ILE A 1 75 ? -11.247 8.690 6.753 1.00 97.50 75 ILE A O 1
ATOM 589 N N . VAL A 1 76 ? -10.061 8.474 4.853 1.00 96.81 76 VAL A N 1
ATOM 590 C CA . VAL A 1 76 ? -10.281 9.850 4.382 1.00 96.81 76 VAL A CA 1
ATOM 591 C C . VAL A 1 76 ? -11.774 10.133 4.210 1.00 96.81 76 VAL A C 1
ATOM 593 O O . VAL A 1 76 ? -12.260 11.144 4.721 1.00 96.81 76 VAL A O 1
ATOM 596 N N . ARG A 1 77 ? -12.523 9.221 3.578 1.00 97.62 77 ARG A N 1
ATOM 597 C CA . ARG A 1 77 ? -13.975 9.335 3.377 1.00 97.62 77 ARG A CA 1
ATOM 598 C C . ARG A 1 77 ? -14.715 9.514 4.701 1.00 97.62 77 ARG A C 1
ATOM 600 O O . ARG A 1 77 ? -15.523 10.431 4.831 1.00 97.62 77 ARG A O 1
ATOM 607 N N . ARG A 1 78 ? -14.413 8.685 5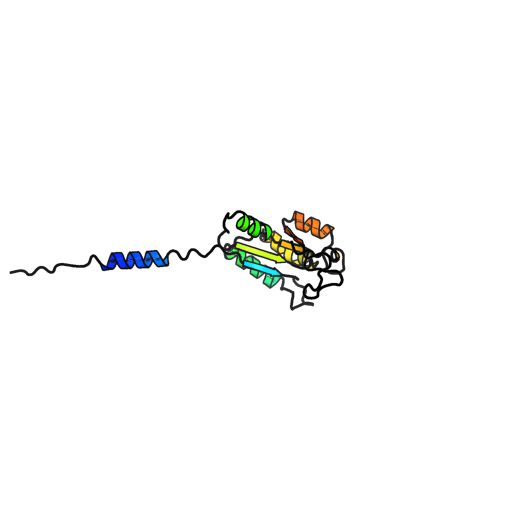.704 1.00 96.50 78 ARG A N 1
ATOM 608 C CA . ARG A 1 78 ? -15.029 8.771 7.041 1.00 96.50 78 ARG A CA 1
ATOM 609 C C . ARG A 1 78 ? -14.726 10.085 7.745 1.00 96.50 78 ARG A C 1
ATOM 611 O O . ARG A 1 78 ? -15.616 10.666 8.366 1.00 96.50 78 ARG A O 1
ATOM 618 N N . LEU A 1 79 ? -13.483 10.559 7.653 1.00 93.94 79 LEU A N 1
ATOM 619 C CA . LEU A 1 79 ? -13.076 11.835 8.242 1.00 93.94 79 LEU A CA 1
ATOM 620 C C . LEU A 1 79 ? -13.809 13.009 7.584 1.00 93.94 79 LEU A C 1
ATOM 622 O O . LEU A 1 79 ? -14.350 13.860 8.289 1.00 93.94 79 LEU A O 1
ATOM 626 N N . GLN A 1 80 ? -13.895 13.022 6.252 1.00 95.56 80 GLN A N 1
ATOM 627 C CA . GLN A 1 80 ? -14.630 14.040 5.495 1.00 95.56 80 GLN A CA 1
ATOM 628 C C . GLN A 1 80 ? -16.131 14.028 5.818 1.00 95.56 80 GLN A C 1
ATOM 630 O O . GLN A 1 80 ? -16.728 15.085 6.022 1.00 95.56 80 GLN A O 1
ATOM 635 N N . ALA A 1 81 ? -16.727 12.838 5.928 1.00 96.69 81 ALA A N 1
ATOM 636 C CA . ALA A 1 81 ? -18.136 12.653 6.267 1.00 96.69 81 ALA A CA 1
ATOM 637 C C . ALA A 1 81 ? -18.449 12.853 7.764 1.00 96.69 81 ALA A C 1
ATOM 639 O O . ALA A 1 81 ? -19.615 12.846 8.153 1.00 96.69 81 ALA A O 1
ATOM 640 N N . LYS A 1 82 ? -17.428 13.056 8.613 1.00 94.19 82 LYS A N 1
ATOM 641 C CA . LYS A 1 82 ? -17.549 13.147 10.081 1.00 94.19 82 LYS A CA 1
ATOM 642 C C . LYS A 1 82 ? -18.202 11.906 10.715 1.00 94.19 82 LYS A C 1
ATOM 644 O O . LYS A 1 82 ? -18.841 12.007 11.758 1.00 94.19 82 LYS A O 1
ATOM 649 N N . GLU A 1 83 ? -18.000 10.733 10.115 1.00 92.31 83 GLU A N 1
ATOM 650 C CA . GLU A 1 83 ? -18.550 9.442 10.571 1.00 92.31 83 GLU A CA 1
ATOM 651 C C . GLU A 1 83 ? -17.741 8.811 11.722 1.00 92.31 83 GLU A C 1
ATOM 653 O O . GLU A 1 83 ? -18.141 7.797 12.294 1.00 92.31 83 GLU A O 1
ATOM 658 N N . GLY A 1 84 ? -16.606 9.416 12.088 1.00 91.56 84 GLY A N 1
ATOM 659 C CA . GLY A 1 84 ? -15.675 8.876 13.076 1.00 91.56 84 GLY A CA 1
ATOM 660 C C . GLY A 1 84 ? -14.851 7.700 12.540 1.00 91.56 84 GLY A C 1
ATOM 661 O O . GLY A 1 84 ? -15.128 7.129 11.484 1.00 91.56 84 GLY A O 1
ATOM 662 N N . LEU A 1 85 ? -13.797 7.345 13.275 1.00 95.31 85 LEU A N 1
ATOM 663 C CA . LEU A 1 85 ? -12.937 6.206 12.953 1.00 95.31 85 LEU A CA 1
ATOM 664 C C . LEU A 1 85 ? -13.237 5.035 13.890 1.00 95.31 85 LEU A C 1
ATOM 666 O O . LEU A 1 85 ? -13.502 5.265 15.075 1.00 95.31 85 LEU A O 1
ATOM 670 N N . PRO A 1 86 ? -13.182 3.785 13.395 1.00 93.81 86 PRO A N 1
ATOM 671 C CA . PRO A 1 86 ? -13.287 2.632 14.272 1.00 93.81 86 PRO A CA 1
ATOM 672 C C . PRO A 1 86 ? -12.120 2.617 15.275 1.00 93.81 86 PRO A C 1
ATOM 674 O O . PRO A 1 86 ? -11.040 3.145 14.987 1.00 93.81 86 PRO A O 1
ATOM 677 N N . PRO A 1 87 ? -12.297 2.000 16.456 1.00 92.25 87 PRO A N 1
ATOM 678 C CA . PRO A 1 87 ? -11.198 1.802 17.389 1.00 92.25 87 PRO A CA 1
ATOM 679 C C . PRO A 1 87 ? -10.038 1.062 16.717 1.00 92.25 87 PRO A C 1
ATOM 681 O O . PRO A 1 87 ? -10.255 0.110 15.968 1.00 92.25 87 PRO A O 1
ATOM 684 N N . ARG A 1 88 ? -8.802 1.476 17.023 1.00 93.75 88 ARG A N 1
ATOM 685 C CA . ARG A 1 88 ? -7.581 0.836 16.498 1.00 93.75 88 ARG A CA 1
ATOM 686 C C . ARG A 1 88 ? -7.553 0.797 14.959 1.00 93.75 88 ARG A C 1
ATOM 688 O O . ARG A 1 88 ? -7.163 -0.212 14.374 1.00 93.75 88 ARG A O 1
ATOM 695 N N . ALA A 1 89 ? -7.984 1.883 14.316 1.00 97.56 89 ALA A N 1
ATOM 696 C CA . ALA A 1 89 ? -7.931 2.018 12.866 1.00 97.56 89 ALA A CA 1
ATOM 697 C C . ALA A 1 89 ? -6.480 2.043 12.363 1.00 97.56 89 ALA A C 1
ATOM 699 O O . ALA A 1 89 ? -5.627 2.755 12.905 1.00 97.56 89 ALA A O 1
ATOM 700 N N . VAL A 1 90 ? -6.213 1.274 11.311 1.00 98.19 90 VAL A N 1
ATOM 701 C CA . VAL A 1 90 ? -4.912 1.209 10.639 1.00 98.19 90 VAL A CA 1
ATOM 702 C C . VAL A 1 90 ? -5.114 1.242 9.130 1.00 98.19 90 VAL A C 1
ATOM 704 O O . VAL A 1 90 ? -6.004 0.569 8.618 1.00 98.19 90 VAL A O 1
ATOM 707 N N . ALA A 1 91 ? -4.265 1.988 8.426 1.00 98.56 91 ALA A N 1
ATOM 708 C CA . ALA A 1 91 ? -4.090 1.858 6.983 1.00 98.56 91 ALA A CA 1
ATOM 709 C C . ALA A 1 91 ? -2.697 1.325 6.661 1.00 98.56 91 ALA A C 1
ATOM 711 O O . ALA A 1 91 ? -1.697 1.749 7.246 1.00 98.56 91 ALA A O 1
ATOM 712 N N . LEU A 1 92 ? -2.657 0.410 5.698 1.00 98.75 92 LEU A N 1
ATOM 713 C CA . LEU A 1 92 ? -1.437 -0.099 5.090 1.00 98.75 92 LEU A CA 1
ATOM 714 C C . LEU A 1 92 ? -1.321 0.533 3.703 1.00 98.75 92 LEU A C 1
ATOM 716 O O . LEU A 1 92 ? -2.199 0.328 2.861 1.00 98.75 92 LEU A O 1
ATOM 720 N N . THR A 1 93 ? -0.266 1.309 3.475 1.00 98.75 93 THR A N 1
ATOM 721 C CA . THR A 1 93 ? 0.011 1.947 2.188 1.00 98.75 93 THR A CA 1
ATOM 722 C C . THR A 1 93 ? 1.312 1.433 1.599 1.00 98.75 93 THR A C 1
ATOM 724 O O . THR A 1 93 ? 2.256 1.099 2.318 1.00 98.75 93 THR A O 1
ATOM 727 N N . VAL A 1 94 ? 1.358 1.337 0.276 1.00 98.69 94 VAL A N 1
ATOM 728 C CA . VAL A 1 94 ? 2.531 0.874 -0.464 1.00 98.69 94 VAL A CA 1
ATOM 729 C C . VAL A 1 94 ? 2.804 1.842 -1.597 1.00 98.69 94 VAL A C 1
ATOM 731 O O . VAL A 1 94 ? 1.898 2.116 -2.377 1.00 98.69 94 VAL A O 1
ATOM 734 N N . ASP A 1 95 ? 4.039 2.313 -1.704 1.00 97.88 95 ASP A N 1
ATOM 735 C CA . ASP A 1 95 ? 4.450 3.267 -2.732 1.00 97.88 95 ASP A CA 1
ATOM 736 C C . ASP A 1 95 ? 5.173 2.564 -3.898 1.00 97.88 95 ASP A C 1
ATOM 738 O O . ASP A 1 95 ? 5.530 1.382 -3.827 1.00 97.88 95 ASP A O 1
ATOM 742 N N . ASP A 1 96 ? 5.388 3.303 -4.987 1.00 96.56 96 ASP A N 1
ATOM 743 C CA . ASP A 1 96 ? 6.199 2.950 -6.165 1.00 96.56 96 ASP A CA 1
ATOM 744 C C . ASP A 1 96 ? 5.747 1.780 -7.055 1.00 96.56 96 ASP A C 1
ATOM 746 O O . ASP A 1 96 ? 6.364 1.552 -8.094 1.00 96.56 96 ASP A O 1
ATOM 750 N N . ALA A 1 97 ? 4.720 1.005 -6.698 1.00 96.19 97 ALA A N 1
ATOM 751 C CA . ALA A 1 97 ? 4.239 -0.113 -7.525 1.00 96.19 97 ALA A CA 1
ATOM 752 C C . ALA A 1 97 ? 5.330 -1.139 -7.920 1.00 96.19 97 ALA A C 1
ATOM 754 O O . ALA A 1 97 ? 5.359 -1.648 -9.047 1.00 96.19 97 ALA A O 1
ATOM 755 N N . TYR A 1 98 ? 6.239 -1.480 -7.000 1.00 97.94 98 TYR A N 1
ATOM 756 C CA . TYR A 1 98 ? 7.230 -2.530 -7.250 1.00 97.94 98 TYR A CA 1
ATOM 757 C C . TYR A 1 98 ? 6.589 -3.914 -7.384 1.00 97.94 98 TYR A C 1
ATOM 759 O O . TYR A 1 98 ? 5.684 -4.283 -6.635 1.00 97.94 98 TYR A O 1
ATOM 767 N N . ALA A 1 99 ? 7.147 -4.748 -8.268 1.00 97.75 99 ALA A N 1
ATOM 768 C CA . ALA A 1 99 ? 6.671 -6.117 -8.496 1.00 97.75 99 ALA A CA 1
ATOM 769 C C . ALA A 1 99 ? 6.704 -6.999 -7.230 1.00 97.75 99 ALA A C 1
ATOM 771 O O . ALA A 1 99 ? 5.942 -7.960 -7.116 1.00 97.75 99 ALA A O 1
ATOM 772 N N . SER A 1 100 ? 7.558 -6.657 -6.256 1.00 97.88 100 SER A N 1
ATOM 773 C CA . SER A 1 100 ? 7.647 -7.353 -4.969 1.00 97.88 100 SER A CA 1
ATOM 774 C C . SER A 1 100 ? 6.371 -7.245 -4.132 1.00 97.88 100 SER A C 1
ATOM 776 O O . SER A 1 100 ? 6.098 -8.145 -3.337 1.00 97.88 100 SER A O 1
ATOM 778 N N . PHE A 1 101 ? 5.549 -6.209 -4.335 1.00 98.50 101 PHE A N 1
ATOM 779 C CA . PHE A 1 101 ? 4.228 -6.125 -3.716 1.00 98.50 101 PHE A CA 1
ATOM 780 C C . PHE A 1 101 ? 3.333 -7.289 -4.162 1.00 98.50 101 PHE A C 1
ATOM 782 O O . PHE A 1 101 ? 2.775 -7.992 -3.321 1.00 98.50 101 PHE A O 1
ATOM 789 N N . TYR A 1 102 ? 3.258 -7.546 -5.471 1.00 98.50 102 TYR A N 1
ATOM 790 C CA . TYR A 1 102 ? 2.426 -8.613 -6.032 1.00 98.50 102 TYR A CA 1
ATOM 791 C C . TYR A 1 102 ? 2.914 -10.003 -5.620 1.00 98.50 102 TYR A C 1
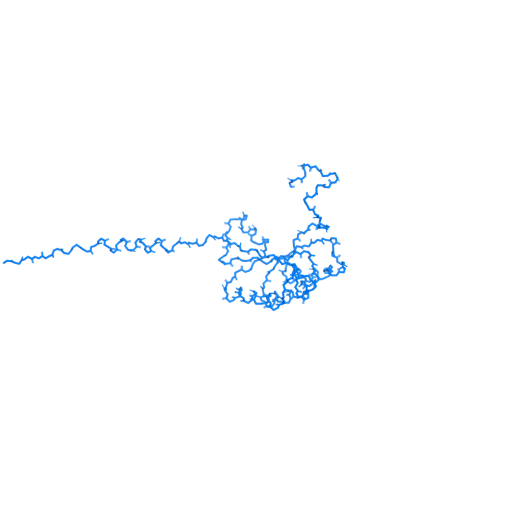ATOM 793 O O . TYR A 1 102 ? 2.118 -10.834 -5.192 1.00 98.50 102 TYR A O 1
ATOM 801 N N . SER A 1 103 ? 4.222 -10.265 -5.701 1.00 97.62 103 SER A N 1
ATOM 802 C CA . SER A 1 103 ? 4.762 -11.588 -5.364 1.00 97.62 103 SER A CA 1
ATOM 803 C C . SER A 1 103 ? 4.877 -11.847 -3.859 1.00 97.62 103 SER A C 1
ATOM 805 O O . SER A 1 103 ? 4.900 -13.003 -3.446 1.00 97.62 103 SER A O 1
ATOM 807 N N . GLY A 1 104 ? 5.012 -10.794 -3.046 1.00 97.81 104 GLY A N 1
ATOM 808 C CA . GLY A 1 104 ? 5.331 -10.891 -1.621 1.00 97.81 104 GLY A CA 1
ATOM 809 C C . GLY A 1 104 ? 4.186 -10.483 -0.698 1.00 97.81 104 GLY A C 1
ATOM 810 O O . GLY A 1 104 ? 3.711 -11.290 0.097 1.00 97.81 104 GLY A O 1
ATOM 811 N N . ALA A 1 105 ? 3.738 -9.230 -0.789 1.00 98.31 105 ALA A N 1
ATOM 812 C CA . ALA A 1 105 ? 2.754 -8.672 0.139 1.00 98.31 105 ALA A CA 1
ATOM 813 C C . ALA A 1 105 ? 1.320 -9.129 -0.152 1.00 98.31 105 ALA A C 1
ATOM 815 O O . ALA A 1 105 ? 0.590 -9.486 0.772 1.00 98.31 105 ALA A O 1
ATOM 816 N N . LEU A 1 106 ? 0.913 -9.138 -1.425 1.00 98.69 106 LEU A N 1
ATOM 817 C CA . LEU A 1 106 ? -0.462 -9.425 -1.837 1.00 98.69 106 LEU A CA 1
ATOM 818 C C . LEU A 1 106 ? -0.978 -10.792 -1.337 1.00 98.69 106 LEU A C 1
ATOM 820 O O . LEU A 1 106 ? -2.099 -10.833 -0.825 1.00 98.69 106 LEU A O 1
ATOM 824 N N . PRO A 1 107 ? -0.212 -11.904 -1.402 1.00 98.56 107 PRO A N 1
ATOM 825 C CA . PRO A 1 107 ? -0.658 -13.186 -0.853 1.00 98.56 107 PRO A CA 1
ATOM 826 C C . PRO A 1 107 ? -0.883 -13.145 0.662 1.00 98.56 107 PRO A C 1
ATOM 828 O O . PRO A 1 107 ? -1.834 -13.747 1.162 1.00 98.56 107 PRO A O 1
ATOM 831 N N . LEU A 1 108 ? -0.035 -12.415 1.394 1.00 98.62 108 LEU A N 1
ATOM 832 C CA . LEU A 1 108 ? -0.155 -12.260 2.842 1.00 98.62 108 LEU A CA 1
ATOM 833 C C . LEU A 1 108 ? -1.395 -11.429 3.191 1.00 98.62 108 LEU A C 1
ATOM 835 O O . LEU A 1 108 ? -2.215 -11.877 3.988 1.00 98.62 108 LEU A O 1
ATOM 839 N N . LEU A 1 109 ? -1.595 -10.286 2.527 1.00 98.56 109 LEU A N 1
ATOM 840 C CA . LEU A 1 109 ? -2.790 -9.448 2.690 1.00 98.56 109 LEU A CA 1
ATOM 841 C C . LEU A 1 109 ? -4.079 -10.233 2.412 1.00 98.56 109 LEU A C 1
ATOM 843 O O . LEU A 1 109 ? -5.000 -10.206 3.228 1.00 98.56 109 LEU A O 1
ATOM 847 N N . LYS A 1 110 ? -4.112 -11.016 1.323 1.00 98.38 110 LYS A N 1
ATOM 848 C CA . LYS A 1 110 ? -5.234 -11.914 0.999 1.00 98.38 110 LYS A CA 1
ATOM 849 C C . LYS A 1 110 ? -5.514 -12.919 2.113 1.00 98.38 110 LYS A C 1
ATOM 851 O O . LYS A 1 110 ? -6.670 -13.127 2.465 1.00 98.38 110 LYS A O 1
ATOM 856 N N . ARG A 1 111 ? -4.472 -13.535 2.677 1.00 98.12 111 ARG A N 1
ATOM 857 C CA . ARG A 1 111 ? -4.615 -14.544 3.736 1.00 98.12 111 ARG A CA 1
ATOM 858 C C . ARG A 1 111 ? -5.186 -13.960 5.030 1.00 98.12 111 ARG A C 1
ATOM 860 O O . ARG A 1 111 ? -5.954 -14.643 5.697 1.00 98.12 111 ARG A O 1
ATOM 867 N N . PHE A 1 112 ? -4.841 -12.717 5.368 1.00 97.88 112 PHE A N 1
ATOM 868 C CA . PHE A 1 112 ? -5.402 -12.014 6.528 1.00 97.88 112 PHE A CA 1
ATOM 869 C C . PHE A 1 112 ? -6.731 -11.294 6.234 1.00 97.88 112 PHE A C 1
ATOM 871 O O . PHE A 1 112 ? -7.391 -10.838 7.163 1.00 97.88 112 PHE A O 1
ATOM 878 N N . GLY A 1 113 ? -7.139 -11.198 4.963 1.00 97.56 113 GLY A N 1
ATOM 879 C CA . GLY A 1 113 ? -8.333 -10.456 4.554 1.00 97.56 113 GLY A CA 1
ATOM 880 C C . GLY A 1 113 ? -8.193 -8.944 4.741 1.00 97.56 113 GLY A C 1
ATOM 881 O O . GLY A 1 113 ? -9.182 -8.269 5.021 1.00 97.56 113 GLY A O 1
ATOM 882 N N . TYR A 1 114 ? -6.972 -8.415 4.633 1.00 98.25 114 TYR A N 1
ATOM 883 C CA . TYR A 1 114 ? -6.697 -7.001 4.868 1.00 98.25 114 TYR A CA 1
ATOM 884 C C . TYR A 1 114 ? -6.678 -6.178 3.581 1.00 98.25 114 TYR A C 1
ATOM 886 O O . TYR A 1 114 ? -5.968 -6.547 2.641 1.00 98.25 114 TYR A O 1
ATOM 894 N N . PRO A 1 115 ? -7.401 -5.040 3.543 1.00 98.12 115 PRO A N 1
ATOM 895 C CA . PRO A 1 115 ? -7.247 -4.073 2.471 1.00 98.12 115 PRO A CA 1
ATOM 896 C C . PRO A 1 115 ? -5.903 -3.342 2.599 1.00 98.12 115 PRO A C 1
ATOM 898 O O . PRO A 1 115 ? -5.298 -3.282 3.672 1.00 98.12 115 PRO A O 1
ATOM 901 N N . ALA A 1 116 ? -5.464 -2.738 1.500 1.00 98.56 116 ALA A N 1
ATOM 902 C CA . ALA A 1 116 ? -4.350 -1.797 1.469 1.00 98.56 116 ALA A CA 1
ATOM 903 C C . ALA A 1 116 ? -4.588 -0.751 0.369 1.00 98.56 116 ALA A C 1
ATOM 905 O O . ALA A 1 116 ? -5.460 -0.941 -0.484 1.00 98.56 116 ALA A O 1
ATOM 906 N N . THR A 1 117 ? -3.798 0.321 0.379 1.00 98.88 117 THR A N 1
ATOM 907 C CA . THR A 1 117 ? -3.751 1.316 -0.702 1.00 98.88 117 THR A CA 1
ATOM 908 C C . THR A 1 117 ? -2.383 1.273 -1.376 1.00 98.88 117 THR A C 1
ATOM 910 O O . THR A 1 117 ? -1.364 1.490 -0.724 1.00 98.88 117 THR A O 1
ATOM 913 N N . LEU A 1 118 ? -2.349 0.995 -2.677 1.00 98.81 118 LEU A N 1
ATOM 914 C CA . LEU A 1 118 ? -1.142 1.001 -3.499 1.00 98.81 118 LEU A CA 1
ATOM 915 C C . LEU A 1 118 ? -1.073 2.302 -4.308 1.00 98.81 118 LEU A C 1
ATOM 917 O O . LEU A 1 118 ? -1.917 2.544 -5.170 1.00 98.81 118 LEU A O 1
ATOM 921 N N . PHE A 1 119 ? -0.058 3.122 -4.058 1.00 98.56 119 PHE A N 1
ATOM 922 C CA . PHE A 1 119 ? 0.232 4.333 -4.813 1.00 98.56 119 PHE A CA 1
ATOM 923 C C . PHE A 1 119 ? 1.100 4.004 -6.029 1.00 98.56 119 PHE A C 1
ATOM 925 O O . PHE A 1 119 ? 2.224 3.519 -5.908 1.00 98.56 119 PHE A O 1
ATOM 932 N N . VAL A 1 120 ? 0.558 4.260 -7.220 1.00 97.81 120 VAL A N 1
ATOM 933 C CA . VAL A 1 120 ? 1.165 3.871 -8.496 1.00 97.81 120 VAL A CA 1
ATOM 934 C C . VAL A 1 120 ? 1.715 5.092 -9.221 1.00 97.81 120 VAL A C 1
ATOM 936 O O . VAL A 1 120 ? 0.985 6.048 -9.486 1.00 97.81 120 VAL A O 1
ATOM 939 N N . ASN A 1 121 ? 2.991 5.029 -9.595 1.00 95.50 121 ASN A N 1
ATOM 940 C CA . ASN A 1 121 ? 3.609 5.932 -10.558 1.00 95.50 121 ASN A CA 1
ATOM 941 C C . ASN A 1 121 ? 3.455 5.377 -11.984 1.00 95.50 121 ASN A C 1
ATOM 943 O O . ASN A 1 121 ? 4.155 4.443 -12.383 1.00 95.50 121 ASN A O 1
ATOM 947 N N . SER A 1 122 ? 2.509 5.926 -12.753 1.00 94.44 122 SER A N 1
ATOM 948 C CA . SER A 1 122 ? 2.023 5.305 -13.999 1.00 94.44 122 SER A CA 1
ATOM 949 C C . SER A 1 122 ? 3.104 5.060 -15.053 1.00 94.44 122 SER A C 1
ATOM 951 O O . SER A 1 122 ? 3.041 4.059 -15.763 1.00 94.44 122 SER A O 1
ATOM 953 N N . ASP A 1 123 ? 4.125 5.916 -15.138 1.00 95.81 123 ASP A N 1
ATOM 954 C CA . ASP A 1 123 ? 5.199 5.772 -16.126 1.00 95.81 123 ASP A CA 1
ATOM 955 C C . ASP A 1 123 ? 6.121 4.592 -15.816 1.00 95.81 123 ASP A C 1
ATOM 957 O O . ASP A 1 123 ? 6.888 4.160 -16.679 1.00 95.81 123 ASP A O 1
ATOM 961 N N . SER A 1 124 ? 6.122 4.090 -14.580 1.00 95.62 124 SER A N 1
ATOM 962 C CA . SER A 1 124 ? 6.946 2.951 -14.172 1.00 95.62 124 SER A CA 1
ATOM 963 C C . SER A 1 124 ? 6.287 1.605 -14.458 1.00 95.62 124 SER A C 1
ATOM 965 O O . SER A 1 124 ? 6.987 0.596 -14.543 1.00 95.62 124 SER A O 1
ATOM 967 N N . VAL A 1 125 ? 4.969 1.579 -14.659 1.00 97.06 125 VAL A N 1
ATOM 968 C CA . VAL A 1 125 ? 4.210 0.349 -14.901 1.00 97.06 125 VAL A CA 1
ATOM 969 C C . VAL A 1 125 ? 4.705 -0.345 -16.174 1.00 97.06 125 VAL A C 1
ATOM 971 O O . VAL A 1 125 ? 4.940 0.279 -17.208 1.00 97.06 125 VAL A O 1
ATOM 974 N N . GLY A 1 126 ? 4.916 -1.657 -16.088 1.00 96.06 126 GLY A N 1
ATOM 975 C CA . GLY A 1 126 ? 5.470 -2.484 -17.161 1.00 96.06 126 GLY A CA 1
ATOM 976 C C . GLY A 1 126 ? 6.996 -2.408 -17.307 1.00 96.06 126 GLY A C 1
ATOM 977 O O . GLY A 1 126 ? 7.570 -3.174 -18.085 1.00 96.06 126 GLY A O 1
ATOM 978 N N . LYS A 1 127 ? 7.692 -1.538 -16.558 1.00 95.94 127 LYS A N 1
ATOM 979 C CA . LYS A 1 127 ? 9.162 -1.529 -16.524 1.00 95.94 127 LYS A CA 1
ATOM 980 C C . LYS A 1 127 ? 9.704 -2.667 -15.660 1.00 95.94 127 LYS A C 1
ATOM 982 O O . LYS A 1 127 ? 9.043 -3.220 -14.783 1.00 95.94 127 LYS A O 1
ATOM 987 N N . LYS A 1 128 ? 10.981 -2.997 -15.871 1.00 91.69 128 LYS A N 1
ATOM 988 C CA . LYS A 1 128 ? 11.692 -4.004 -15.074 1.00 91.69 128 LYS A CA 1
ATOM 989 C C . LYS A 1 128 ? 11.637 -3.646 -13.581 1.00 91.69 128 LYS A C 1
ATOM 991 O O . LYS A 1 128 ? 12.014 -2.541 -13.212 1.00 91.69 128 LYS A O 1
ATOM 996 N N . ALA A 1 129 ? 11.265 -4.623 -12.750 1.00 93.00 129 ALA A N 1
ATOM 997 C CA . ALA A 1 129 ? 11.078 -4.522 -11.293 1.00 93.00 129 ALA A CA 1
ATOM 998 C C . ALA A 1 129 ? 9.801 -3.802 -10.812 1.00 93.00 129 ALA A C 1
ATOM 1000 O O . ALA A 1 129 ? 9.583 -3.736 -9.600 1.00 93.00 129 ALA A O 1
ATOM 1001 N N . PHE A 1 130 ? 8.943 -3.346 -11.724 1.00 97.38 130 PHE A N 1
ATOM 1002 C CA . PHE A 1 130 ? 7.636 -2.759 -11.426 1.00 97.38 130 PHE A CA 1
ATOM 1003 C C . PHE A 1 130 ? 6.506 -3.694 -11.849 1.00 97.38 130 PHE A C 1
ATOM 1005 O O . PHE A 1 130 ? 6.728 -4.658 -12.586 1.00 97.38 130 PHE A O 1
ATOM 1012 N N . LEU A 1 131 ? 5.308 -3.423 -11.343 1.00 98.00 131 LEU A N 1
ATOM 1013 C CA . LEU A 1 131 ? 4.099 -4.155 -11.705 1.00 98.00 131 LEU A CA 1
ATOM 1014 C C . LEU A 1 131 ? 3.755 -3.956 -13.182 1.00 98.00 131 LEU A C 1
ATOM 1016 O O . LEU A 1 131 ? 3.985 -2.881 -13.737 1.00 98.00 131 LEU A O 1
ATOM 1020 N N . SER A 1 132 ? 3.189 -4.985 -13.811 1.00 98.38 132 SER A N 1
ATOM 1021 C CA . SER A 1 132 ? 2.529 -4.849 -15.113 1.00 98.38 132 SER A CA 1
ATOM 1022 C C . SER A 1 132 ? 1.089 -4.350 -14.956 1.00 98.38 132 SER A C 1
ATOM 1024 O O . SER A 1 132 ? 0.530 -4.364 -13.857 1.00 98.38 132 SER A O 1
ATOM 1026 N N . TRP A 1 133 ? 0.472 -3.925 -16.060 1.00 97.88 133 TRP A N 1
ATOM 1027 C CA . TRP A 1 133 ? -0.935 -3.516 -16.062 1.00 97.88 133 TRP A CA 1
ATOM 1028 C C . TRP A 1 133 ? -1.864 -4.674 -15.691 1.00 97.88 133 TRP A C 1
ATOM 1030 O O . TRP A 1 133 ? -2.766 -4.499 -14.880 1.00 97.88 133 TRP A O 1
ATOM 1040 N N . GLU A 1 134 ? -1.579 -5.875 -16.187 1.00 98.38 134 GLU A N 1
ATOM 1041 C CA . GLU A 1 134 ? -2.333 -7.090 -15.867 1.00 98.38 134 GLU A CA 1
ATOM 1042 C C . GLU A 1 134 ? -2.249 -7.412 -14.367 1.00 98.38 134 GLU A C 1
ATOM 1044 O O . GLU A 1 134 ? -3.252 -7.710 -13.723 1.00 98.38 134 GLU A O 1
ATOM 1049 N N . GLN A 1 135 ? -1.062 -7.272 -13.765 1.00 98.44 135 GLN A N 1
ATOM 1050 C CA . GLN A 1 135 ? -0.900 -7.457 -12.321 1.00 98.44 135 GLN A CA 1
ATOM 1051 C C . GLN A 1 135 ? -1.680 -6.415 -11.512 1.00 98.44 135 GLN A C 1
ATOM 1053 O O . GLN A 1 135 ? -2.205 -6.745 -10.449 1.00 98.44 135 GLN A O 1
ATOM 1058 N N . LEU A 1 136 ? -1.769 -5.168 -11.989 1.00 98.38 136 LEU A N 1
ATOM 1059 C CA . LEU A 1 136 ? -2.575 -4.131 -11.342 1.00 98.38 136 LEU A CA 1
ATOM 1060 C C . LEU A 1 136 ? -4.072 -4.456 -11.395 1.00 98.38 136 LEU A C 1
ATOM 1062 O O . LEU A 1 136 ? -4.758 -4.275 -10.390 1.00 98.38 136 LEU A O 1
ATOM 1066 N N . GLU A 1 137 ? -4.575 -4.986 -12.510 1.00 98.06 137 GLU A N 1
ATOM 1067 C CA . GLU A 1 137 ? -5.968 -5.442 -12.611 1.00 98.06 137 GLU A CA 1
ATOM 1068 C C . GLU A 1 137 ? -6.272 -6.552 -11.593 1.00 98.06 137 GLU A C 1
ATOM 1070 O O . GLU A 1 137 ? -7.283 -6.499 -10.887 1.00 98.06 137 GLU A O 1
ATOM 1075 N N . GLU A 1 138 ? -5.367 -7.520 -11.439 1.00 98.31 138 GLU A N 1
ATOM 1076 C CA . GLU A 1 138 ? -5.500 -8.582 -10.437 1.00 98.31 138 GLU A CA 1
ATOM 1077 C C . GLU A 1 138 ? -5.434 -8.064 -8.991 1.00 98.31 138 GLU A C 1
ATOM 1079 O O . GLU A 1 138 ? -6.126 -8.578 -8.107 1.00 98.31 138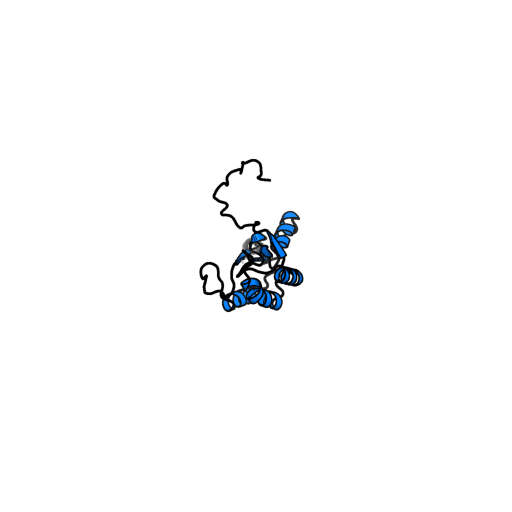 GLU A O 1
ATOM 1084 N N . ILE A 1 139 ? -4.609 -7.045 -8.740 1.00 98.25 139 ILE A N 1
ATOM 1085 C CA . ILE A 1 139 ? -4.501 -6.363 -7.444 1.00 98.25 139 ILE A CA 1
ATOM 1086 C C . ILE A 1 139 ? -5.815 -5.652 -7.100 1.00 98.25 139 ILE A C 1
ATOM 1088 O O . ILE A 1 139 ? -6.317 -5.804 -5.985 1.00 98.25 139 ILE A O 1
ATOM 1092 N N . VAL A 1 140 ? -6.415 -4.940 -8.057 1.00 97.62 140 VAL A N 1
ATOM 1093 C CA . VAL A 1 140 ? -7.726 -4.295 -7.877 1.00 97.62 140 VAL A CA 1
ATOM 1094 C C . VAL A 1 140 ? -8.808 -5.341 -7.621 1.00 97.62 140 VAL A C 1
ATOM 1096 O O . VAL A 1 140 ? -9.587 -5.211 -6.677 1.00 97.62 140 VAL A O 1
ATOM 1099 N N . ALA A 1 141 ? -8.822 -6.427 -8.399 1.00 96.88 141 ALA A N 1
ATOM 1100 C CA . ALA A 1 141 ? -9.759 -7.532 -8.206 1.00 96.88 141 ALA A CA 1
ATOM 1101 C C . ALA A 1 141 ? -9.598 -8.225 -6.838 1.00 96.88 141 ALA A C 1
ATOM 1103 O O . ALA A 1 141 ? -10.543 -8.827 -6.329 1.00 96.88 141 ALA A O 1
ATOM 1104 N N . ALA A 1 142 ? -8.418 -8.123 -6.218 1.00 96.00 142 ALA A N 1
ATOM 1105 C CA . ALA A 1 142 ? -8.149 -8.607 -4.869 1.00 96.00 142 ALA A CA 1
ATOM 1106 C C . ALA A 1 142 ? -8.614 -7.657 -3.748 1.00 96.00 142 ALA A C 1
ATOM 1108 O O . ALA A 1 142 ? -8.432 -7.992 -2.578 1.00 96.00 142 ALA A O 1
ATOM 1109 N N . GLY A 1 143 ? -9.205 -6.504 -4.077 1.00 94.88 143 GLY A N 1
ATOM 1110 C CA . GLY A 1 143 ? -9.711 -5.536 -3.101 1.00 94.88 143 GLY A CA 1
ATOM 1111 C C . GLY A 1 143 ? -8.670 -4.529 -2.606 1.00 94.88 143 GLY A C 1
ATOM 1112 O O . GLY A 1 143 ? -8.873 -3.914 -1.560 1.00 94.88 143 GLY A O 1
ATOM 1113 N N . ILE A 1 144 ? -7.561 -4.362 -3.330 1.00 98.44 144 ILE A N 1
ATOM 1114 C CA . ILE A 1 144 ? -6.569 -3.320 -3.045 1.00 98.44 144 ILE A CA 1
ATOM 1115 C C . ILE A 1 144 ? -6.984 -2.021 -3.739 1.00 98.44 144 ILE A C 1
ATOM 1117 O O . ILE A 1 144 ? -7.322 -2.005 -4.923 1.00 98.44 144 ILE A O 1
ATOM 1121 N N . GLU A 1 145 ? -6.948 -0.923 -2.992 1.00 98.56 145 GLU A N 1
ATOM 1122 C CA . GLU A 1 145 ? -7.226 0.418 -3.500 1.00 98.56 145 GLU A CA 1
ATOM 1123 C C . GLU A 1 145 ? -6.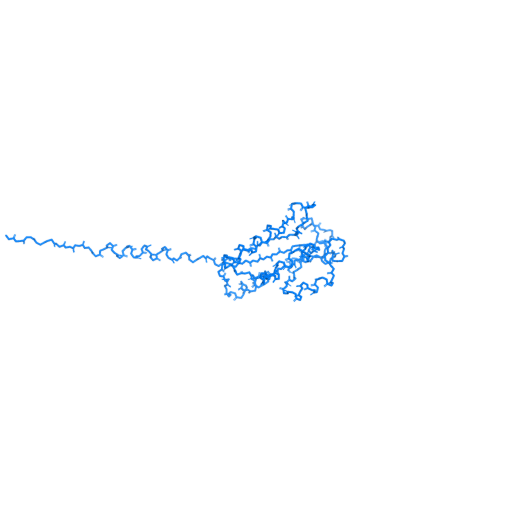013 0.955 -4.272 1.00 98.56 145 GLU A C 1
ATOM 1125 O O . GLU A 1 145 ? -4.878 0.781 -3.832 1.00 98.56 145 GLU A O 1
ATOM 1130 N N . ILE A 1 146 ? -6.238 1.632 -5.401 1.00 98.31 146 ILE A N 1
ATOM 1131 C CA . ILE A 1 146 ? -5.174 2.274 -6.186 1.00 98.31 146 ILE A CA 1
ATOM 1132 C C . ILE A 1 146 ? -5.211 3.785 -5.961 1.00 98.31 146 ILE A C 1
ATOM 1134 O O . ILE A 1 146 ? -6.237 4.429 -6.179 1.0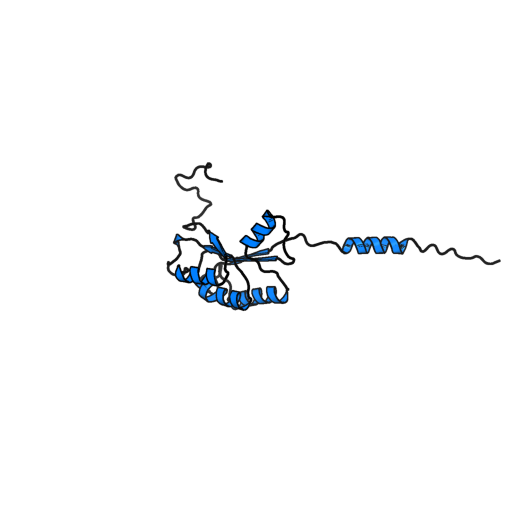0 98.31 146 ILE A O 1
ATOM 1138 N N . GLY A 1 147 ? -4.076 4.347 -5.550 1.00 97.31 147 GLY A N 1
ATOM 1139 C CA . GLY A 1 147 ? -3.824 5.782 -5.456 1.00 97.31 147 GLY A CA 1
ATOM 1140 C C . GLY A 1 147 ? -2.809 6.252 -6.502 1.00 97.31 147 GLY A C 1
ATOM 1141 O O . GLY A 1 147 ? -2.060 5.456 -7.065 1.00 97.31 147 GLY A O 1
ATOM 1142 N N . SER A 1 148 ? -2.762 7.561 -6.756 1.00 95.88 148 SER A N 1
ATOM 1143 C CA . SER A 1 148 ? -1.769 8.163 -7.657 1.00 95.88 148 SER A CA 1
ATOM 1144 C C . SER A 1 148 ? -0.477 8.493 -6.912 1.00 95.88 148 SER A C 1
ATOM 1146 O O . SER A 1 148 ? -0.522 9.136 -5.865 1.00 95.88 148 SER A O 1
ATOM 1148 N N . HIS A 1 149 ? 0.667 8.113 -7.485 1.00 95.50 149 HIS A N 1
ATOM 1149 C CA . HIS A 1 149 ? 2.000 8.522 -7.030 1.00 95.50 149 HIS A CA 1
ATOM 1150 C C . HIS A 1 149 ? 2.704 9.426 -8.049 1.00 95.50 149 HIS A C 1
ATOM 1152 O O . HIS A 1 149 ? 3.915 9.332 -8.254 1.00 95.50 149 HIS A O 1
ATOM 1158 N N . THR A 1 150 ? 1.927 10.301 -8.703 1.00 93.00 150 THR A N 1
ATOM 1159 C CA . THR A 1 150 ? 2.299 11.061 -9.915 1.00 93.00 150 THR A CA 1
ATOM 1160 C C . THR A 1 150 ? 2.553 10.155 -11.127 1.00 93.00 150 THR A C 1
ATOM 1162 O O . THR A 1 150 ? 2.464 8.938 -11.026 1.00 93.00 150 THR A O 1
ATOM 1165 N N . ALA A 1 151 ? 2.836 10.721 -12.303 1.00 89.62 151 ALA A N 1
ATOM 1166 C CA . ALA A 1 151 ? 3.172 9.907 -13.471 1.00 89.62 151 ALA A CA 1
ATOM 1167 C C . ALA A 1 151 ? 4.605 9.357 -13.383 1.00 89.62 151 ALA A C 1
ATOM 1169 O O . ALA A 1 151 ? 4.820 8.146 -13.426 1.00 89.62 151 ALA A O 1
ATOM 1170 N N . SER A 1 152 ? 5.576 10.252 -13.197 1.00 86.31 152 SER A N 1
ATOM 1171 C CA . SER A 1 152 ? 7.008 9.966 -13.330 1.00 86.31 152 SER A CA 1
ATOM 1172 C C . SER A 1 152 ? 7.767 9.857 -12.006 1.00 86.31 152 SER A C 1
ATOM 1174 O O . SER A 1 152 ? 8.949 9.518 -12.024 1.00 86.31 152 SER A O 1
ATOM 1176 N N . HIS A 1 153 ? 7.106 10.119 -10.873 1.00 86.62 153 HIS A N 1
ATOM 1177 C CA . HIS A 1 153 ? 7.720 10.206 -9.544 1.00 86.62 153 HIS A CA 1
ATOM 1178 C C . HIS A 1 153 ? 8.895 11.215 -9.488 1.00 86.62 153 HIS A C 1
ATOM 1180 O O . HIS A 1 153 ? 10.037 10.835 -9.202 1.00 86.62 153 HIS A O 1
ATOM 1186 N N . PRO A 1 154 ? 8.655 12.503 -9.825 1.00 83.56 154 PRO A N 1
ATOM 1187 C CA . PRO A 1 154 ? 9.701 13.518 -9.868 1.00 83.56 154 PRO A CA 1
ATOM 1188 C C . PRO A 1 154 ? 10.136 13.947 -8.462 1.00 83.56 154 PRO A C 1
ATOM 1190 O O . PRO A 1 154 ? 9.400 13.819 -7.483 1.00 83.56 154 PRO A O 1
ATOM 1193 N N . TYR A 1 155 ? 11.327 14.535 -8.365 1.00 81.56 155 TYR A N 1
ATOM 1194 C CA . TYR A 1 155 ? 11.786 15.165 -7.132 1.00 81.56 155 TYR A CA 1
ATOM 1195 C C . TYR A 1 155 ? 11.086 16.520 -6.938 1.00 81.56 155 TYR A C 1
ATOM 1197 O O . TYR A 1 155 ? 11.482 17.525 -7.517 1.00 81.56 155 TYR A O 1
ATOM 1205 N N . MET A 1 156 ? 10.034 16.542 -6.117 1.00 80.81 156 MET A N 1
ATOM 1206 C CA . MET A 1 156 ? 9.114 17.686 -5.984 1.00 80.81 156 MET A CA 1
ATOM 1207 C C . MET A 1 156 ? 9.665 18.894 -5.201 1.00 80.81 156 MET A C 1
ATOM 1209 O O . MET A 1 156 ? 8.945 19.864 -4.988 1.00 80.81 156 MET A O 1
ATOM 1213 N N . VAL A 1 157 ? 10.915 18.850 -4.728 1.00 82.69 157 VAL A N 1
ATOM 1214 C CA . VAL A 1 157 ? 11.552 20.017 -4.085 1.00 82.69 157 VAL A CA 1
ATOM 1215 C C . VAL A 1 157 ? 12.081 20.993 -5.136 1.00 82.69 157 VAL A C 1
ATOM 1217 O O . VAL A 1 157 ? 12.211 22.188 -4.871 1.00 82.69 157 VAL A O 1
ATOM 1220 N N . GLU A 1 158 ? 12.394 20.495 -6.331 1.00 75.81 158 GLU A N 1
ATOM 1221 C CA . GLU A 1 158 ? 12.890 21.317 -7.423 1.00 75.81 158 GLU A CA 1
ATOM 1222 C C . GLU A 1 158 ? 11.730 21.794 -8.286 1.00 75.81 158 GLU A C 1
ATOM 1224 O O . GLU A 1 158 ? 10.990 21.000 -8.860 1.00 75.81 158 GLU A O 1
ATOM 1229 N N . ARG A 1 159 ? 11.607 23.117 -8.401 1.00 75.94 159 ARG A N 1
ATOM 1230 C CA . ARG A 1 159 ? 10.685 23.747 -9.338 1.00 75.94 159 ARG A CA 1
ATOM 1231 C C . ARG A 1 159 ? 11.169 23.500 -10.764 1.00 75.94 159 ARG A C 1
ATOM 1233 O O . ARG A 1 159 ? 12.291 23.877 -11.114 1.00 75.94 159 ARG A O 1
ATOM 1240 N N . LEU A 1 160 ? 10.317 22.912 -11.592 1.00 79.00 160 LEU A N 1
ATOM 1241 C CA . LEU A 1 160 ? 10.625 22.653 -12.992 1.00 79.00 160 LEU A CA 1
ATOM 1242 C C . LEU A 1 160 ? 10.446 23.915 -13.845 1.00 79.00 160 LEU A C 1
ATOM 1244 O O . LEU A 1 160 ? 9.712 24.851 -13.513 1.00 79.00 160 LEU A O 1
ATOM 1248 N N . ALA A 1 161 ? 11.135 23.948 -14.986 1.00 80.25 161 ALA A N 1
ATOM 1249 C CA . ALA A 1 161 ? 10.985 25.030 -15.949 1.00 80.25 161 ALA A CA 1
ATOM 1250 C C . ALA A 1 161 ? 9.542 25.063 -16.483 1.00 80.25 161 ALA A C 1
ATOM 1252 O O . ALA A 1 161 ? 9.092 24.110 -17.114 1.00 80.25 161 ALA A O 1
ATOM 1253 N N . GLY A 1 162 ? 8.841 26.175 -16.251 1.00 78.50 162 GLY A N 1
ATOM 1254 C CA . GLY A 1 162 ? 7.448 26.362 -16.672 1.00 78.50 162 GLY A CA 1
ATOM 1255 C C . GLY A 1 162 ? 6.409 26.176 -15.566 1.00 78.50 162 GLY A C 1
ATOM 1256 O O . GLY A 1 162 ? 5.243 26.456 -15.813 1.00 78.50 162 GLY A O 1
ATOM 1257 N N . GLU A 1 163 ? 6.810 25.777 -14.356 1.00 78.19 163 GLU A N 1
ATOM 1258 C CA . GLU A 1 163 ? 5.917 25.805 -13.195 1.00 78.19 163 GLU A CA 1
ATOM 1259 C C . GLU A 1 163 ? 5.764 27.244 -12.682 1.00 78.19 163 GLU A C 1
ATOM 1261 O O . GLU A 1 163 ? 6.757 27.963 -12.485 1.00 78.19 163 GLU A O 1
ATOM 1266 N N . ASP A 1 164 ? 4.518 27.669 -12.483 1.00 76.31 164 ASP A N 1
ATOM 1267 C CA . ASP A 1 164 ? 4.135 28.902 -11.805 1.00 76.31 164 ASP A CA 1
ATOM 1268 C C . ASP A 1 164 ? 3.360 28.585 -10.517 1.00 76.31 164 ASP A C 1
ATOM 1270 O O . ASP A 1 164 ? 2.901 27.466 -10.294 1.00 76.31 164 ASP A O 1
ATOM 1274 N N . ASP A 1 165 ? 3.219 29.577 -9.642 1.00 70.19 165 ASP A N 1
ATOM 1275 C CA . ASP A 1 165 ? 2.544 29.394 -8.351 1.00 70.19 165 ASP A CA 1
ATOM 1276 C C . ASP A 1 165 ? 1.007 29.267 -8.502 1.00 70.19 165 ASP A C 1
ATOM 1278 O O . ASP A 1 165 ? 0.280 29.257 -7.509 1.00 70.19 165 ASP A O 1
ATOM 1282 N N . VAL A 1 166 ? 0.486 29.221 -9.738 1.00 60.53 166 VAL A N 1
ATOM 1283 C CA . VAL A 1 166 ? -0.938 29.419 -10.055 1.00 60.53 166 VAL A CA 1
ATOM 1284 C C . VAL A 1 166 ? -1.703 28.091 -10.160 1.00 60.53 166 VAL A C 1
ATOM 1286 O O . VAL A 1 166 ? -2.930 28.087 -10.094 1.00 60.53 166 VAL A O 1
ATOM 1289 N N . LEU A 1 167 ? -1.009 26.952 -10.253 1.00 47.16 167 LEU A N 1
ATOM 1290 C CA . LEU A 1 167 ? -1.619 25.625 -10.447 1.00 47.16 167 LEU A CA 1
ATOM 1291 C C . LEU A 1 167 ? -1.799 24.778 -9.172 1.00 47.16 167 LEU A C 1
ATOM 1293 O O . LEU A 1 167 ? -2.151 23.604 -9.261 1.00 47.16 167 LEU A O 1
ATOM 1297 N N . CYS A 1 168 ? -1.624 25.351 -7.981 1.00 38.94 168 CYS A N 1
ATOM 1298 C CA . CYS A 1 168 ? -1.885 24.652 -6.718 1.00 38.94 168 CYS A CA 1
ATOM 1299 C C . CYS A 1 168 ? -3.363 24.751 -6.283 1.00 38.94 168 CYS A C 1
ATOM 1301 O O . CYS A 1 168 ? -3.650 25.420 -5.290 1.00 38.94 168 CYS A O 1
ATOM 1303 N N . LEU A 1 169 ? -4.289 24.091 -6.995 1.00 35.03 169 LEU A N 1
ATOM 1304 C CA . LEU A 1 169 ? -5.634 23.734 -6.498 1.00 35.03 169 LEU A CA 1
ATOM 1305 C C . LEU A 1 169 ? -6.111 22.389 -7.058 1.00 35.03 169 LEU A C 1
ATOM 1307 O O . LEU A 1 169 ? -6.191 22.263 -8.299 1.00 35.03 169 LEU A O 1
#

Secondary structure (DSSP, 8-state):
-PPPP----SHHHHHHHHHHHHHTT------EEEEEE-EES-TT-GGGEE-HHHHHHHHHHHHHTT-EEE-HHHHHHHHHTT----TTEEEEEE-TTBHHIIIIIHHHHHHHT---EEEE-GGGTTSTTB--HHHHHHHHHTT-EEEE--SS---TTSPPTT--TT---

Foldseek 3Di:
DDDDDDDPDPPPVVVVVVVVVVVPDPPPAQDEAEDEAEAECPPVCVVRYDYLVRVLVVLVCCVVVVADADEPVVVVVCVVVVVTHDPNYYAYEYEAQFPRCLVRVLVSCLVSVHEYEYAYQQQCAPPPRHHHPVSVVVCVVSRYHYHHCYNHNDPVVDDDPPDDPPPPD

Sequence (169 aa):
MRFRPVFLSAGAGLLALLFWATLAFAAAVPQANVFAYHRFGDARYPSTNIGLDVFESQLQYLHDGNYTVLSLGEIVRRLQAKEGLPPRAVALTVDDAYASFYSGALPLLKRFGYPATLFVNSDSVGKKAFLSWEQLEEIVAAGIEIGSHTASHPYMVERLAGEDDVLCL

pLDDT: mean 86.32, std 18.57, range [35.03, 98.88]